Protein AF-A0A6N4T8I8-F1 (afdb_monomer_lite)

pLDDT: mean 73.08, std 16.48, range [43.53, 93.38]

Secondary structure (DSSP, 8-state):
--STTHHHHHHHHHHHTT--------SEEEEE-TTS-EEEEETTT--EEEE-SS-EEES-TTPPPPPTT-EEEEE-TTS-EEEEEEEETTEEEEPPTT----

Structure (mmCIF, N/CA/C/O backbone):
data_AF-A0A6N4T8I8-F1
#
_entry.id   AF-A0A6N4T8I8-F1
#
loop_
_atom_site.group_PDB
_atom_site.id
_atom_site.type_symbol
_atom_site.label_atom_id
_atom_site.label_alt_id
_atom_site.label_comp_id
_atom_site.label_asym_id
_atom_site.label_entity_id
_atom_site.label_seq_id
_atom_site.pdbx_PDB_ins_code
_atom_site.Cartn_x
_atom_site.Cartn_y
_atom_site.Cartn_z
_atom_site.occupancy
_atom_site.B_iso_or_equiv
_atom_site.auth_seq_id
_atom_site.auth_comp_id
_atom_site.auth_asym_id
_atom_site.auth_atom_id
_atom_site.pdbx_PDB_model_num
ATOM 1 N N . MET A 1 1 ? -44.491 -37.557 -17.853 1.00 53.75 1 MET A N 1
ATOM 2 C CA . MET A 1 1 ? -44.382 -36.517 -16.797 1.00 53.75 1 MET A CA 1
ATOM 3 C C . MET A 1 1 ? -43.002 -36.504 -16.103 1.00 53.75 1 MET A C 1
ATOM 5 O O . MET A 1 1 ? -42.937 -36.492 -14.882 1.00 53.75 1 MET A O 1
ATOM 9 N N . LYS A 1 2 ? -41.879 -36.518 -16.843 1.00 51.06 2 LYS A N 1
ATOM 10 C CA . LYS A 1 2 ? -40.513 -36.460 -16.255 1.00 51.06 2 LYS A CA 1
ATOM 11 C C . LYS A 1 2 ? -39.621 -35.356 -16.850 1.00 51.06 2 LYS A C 1
ATOM 13 O O . LYS A 1 2 ? -38.653 -34.960 -16.224 1.00 51.06 2 LYS A O 1
ATOM 18 N N . GLN A 1 3 ? -39.998 -34.813 -18.008 1.00 52.44 3 GLN A N 1
ATOM 19 C CA . GLN A 1 3 ? -39.237 -33.795 -18.745 1.00 52.44 3 GLN A CA 1
ATOM 20 C C . GLN A 1 3 ? -39.483 -32.363 -18.220 1.00 52.44 3 GLN A C 1
ATOM 22 O O . GLN A 1 3 ? -38.614 -31.508 -18.321 1.00 52.44 3 GLN A O 1
ATOM 27 N N . LEU A 1 4 ? -40.636 -32.108 -17.584 1.00 49.28 4 LEU A N 1
ATOM 28 C CA . LEU A 1 4 ? -41.030 -30.759 -17.147 1.00 49.28 4 LEU A CA 1
ATOM 29 C C . LEU A 1 4 ? -40.287 -30.267 -15.887 1.00 49.28 4 LEU A C 1
ATOM 31 O O . LEU A 1 4 ? -40.231 -29.071 -15.645 1.00 49.28 4 LEU A O 1
ATOM 35 N N . ARG A 1 5 ? -39.703 -31.175 -15.088 1.00 52.12 5 ARG A N 1
ATOM 36 C CA . ARG A 1 5 ? -38.994 -30.825 -13.838 1.00 52.12 5 ARG A CA 1
ATOM 37 C C . ARG A 1 5 ? -37.524 -30.455 -14.046 1.00 52.12 5 ARG A C 1
ATOM 39 O O . ARG A 1 5 ? -36.954 -29.761 -13.215 1.00 52.12 5 ARG A O 1
ATOM 46 N N . VAL A 1 6 ? -36.914 -30.903 -15.144 1.00 54.31 6 VAL A N 1
ATOM 47 C CA . VAL A 1 6 ? -35.493 -30.639 -15.432 1.00 54.31 6 VAL A CA 1
ATOM 48 C C . VAL A 1 6 ? -35.298 -29.205 -15.934 1.00 54.31 6 VAL A C 1
ATOM 50 O O . VAL A 1 6 ? -34.309 -28.559 -15.597 1.00 54.31 6 VAL A O 1
ATOM 53 N N . LEU A 1 7 ? -36.286 -28.665 -16.655 1.00 48.66 7 LEU A N 1
ATOM 54 C CA . LEU A 1 7 ? -36.220 -27.315 -17.218 1.00 48.66 7 LEU A CA 1
ATOM 55 C C . LEU A 1 7 ? -36.234 -26.217 -16.136 1.00 48.66 7 LEU A C 1
ATOM 57 O O . LEU A 1 7 ? -35.595 -25.182 -16.295 1.00 48.66 7 LEU A O 1
ATOM 61 N N . SER A 1 8 ? -36.902 -26.464 -15.005 1.00 53.94 8 SER A N 1
ATOM 62 C CA . SER A 1 8 ? -36.980 -25.515 -13.887 1.00 53.94 8 SER A CA 1
ATOM 63 C C . SER A 1 8 ? -35.668 -25.394 -13.108 1.00 53.94 8 SER A C 1
ATOM 65 O O . SER A 1 8 ? -35.366 -24.327 -12.586 1.00 53.94 8 SER A O 1
ATOM 67 N N . ILE A 1 9 ? -34.871 -26.465 -13.044 1.00 55.06 9 ILE A N 1
ATOM 68 C CA . ILE A 1 9 ? -33.596 -26.473 -12.310 1.00 55.06 9 ILE A CA 1
ATOM 69 C C . ILE A 1 9 ? -32.510 -25.744 -13.115 1.00 55.06 9 ILE A C 1
ATOM 71 O O . ILE A 1 9 ? -31.705 -25.017 -12.536 1.00 55.06 9 ILE A O 1
ATOM 75 N N . LEU A 1 10 ? -32.529 -25.847 -14.450 1.00 52.44 10 LEU A N 1
ATOM 76 C CA . LEU A 1 10 ? -31.564 -25.140 -15.302 1.00 52.44 10 LEU A CA 1
ATOM 77 C C . LEU A 1 10 ? -31.724 -23.609 -15.252 1.00 52.44 10 LEU A C 1
ATOM 79 O O . LEU A 1 10 ? -30.727 -22.890 -15.305 1.00 52.44 10 LEU A O 1
ATOM 83 N N . LEU A 1 11 ? -32.955 -23.104 -15.113 1.00 52.84 11 LEU A N 1
ATOM 84 C CA . LEU A 1 11 ? -33.223 -21.659 -15.091 1.00 52.84 11 LEU A CA 1
ATOM 85 C C . LEU A 1 11 ? -32.713 -20.972 -13.807 1.00 52.84 11 LEU A C 1
ATOM 87 O O . LEU A 1 11 ? -32.359 -19.793 -13.829 1.00 52.84 11 LEU A O 1
ATOM 91 N N . VAL A 1 12 ? -32.652 -21.707 -12.691 1.00 54.00 12 VAL A N 1
ATOM 92 C CA . VAL A 1 12 ? -32.174 -21.186 -11.398 1.00 54.00 12 VAL A CA 1
ATOM 93 C C . VAL A 1 12 ? -30.645 -21.094 -11.369 1.00 54.00 12 VAL A C 1
ATOM 95 O O . VAL A 1 12 ? -30.100 -20.126 -10.845 1.00 54.00 12 VAL A O 1
ATOM 98 N N . ILE A 1 13 ? -29.944 -22.041 -12.000 1.00 54.72 13 ILE A N 1
ATOM 99 C CA . ILE A 1 13 ? -28.472 -22.055 -12.034 1.00 54.72 13 ILE A CA 1
ATOM 100 C C . ILE A 1 13 ? -27.929 -20.893 -12.888 1.00 54.72 13 ILE A C 1
ATOM 102 O O . ILE A 1 13 ? -26.936 -20.273 -12.516 1.00 54.72 13 ILE A O 1
ATOM 106 N N . PHE A 1 14 ? -28.620 -20.516 -13.971 1.00 51.81 14 PHE A N 1
ATOM 107 C CA . PHE A 1 14 ? -28.214 -19.377 -14.808 1.00 51.81 14 PHE A CA 1
ATOM 108 C C . PHE A 1 14 ? -28.404 -18.001 -14.150 1.00 51.81 14 PHE A C 1
ATOM 110 O O . PHE A 1 14 ? -27.749 -17.046 -14.559 1.00 51.81 14 PHE A O 1
ATOM 117 N N . ASN A 1 15 ? -29.250 -17.880 -13.121 1.00 50.50 15 ASN A N 1
ATOM 118 C CA . ASN A 1 15 ? -29.426 -16.614 -12.397 1.00 50.50 15 ASN A CA 1
ATOM 119 C C . ASN A 1 15 ? -28.380 -16.403 -11.291 1.00 50.50 15 ASN A C 1
ATOM 121 O O . ASN A 1 15 ? -28.080 -15.262 -10.949 1.00 50.50 15 ASN A O 1
ATOM 125 N N . LEU A 1 16 ? -27.779 -17.474 -10.761 1.00 51.34 16 LEU A N 1
ATOM 126 C CA . LEU A 1 16 ? -26.731 -17.372 -9.735 1.00 51.34 16 LEU A CA 1
ATOM 127 C C . LEU A 1 16 ? -25.348 -17.038 -10.315 1.00 51.34 16 LEU A C 1
ATOM 129 O O . LEU A 1 16 ? -24.505 -16.509 -9.599 1.00 51.34 16 LEU A O 1
ATOM 133 N N . ALA A 1 17 ? -25.124 -17.272 -11.612 1.00 47.31 17 ALA A N 1
ATOM 134 C CA . ALA A 1 17 ? -23.857 -16.962 -12.283 1.00 47.31 17 ALA A CA 1
ATOM 135 C C . ALA A 1 17 ? -23.707 -15.484 -12.706 1.00 47.31 17 ALA A C 1
ATOM 137 O O . ALA A 1 17 ? -22.672 -15.100 -13.241 1.00 47.31 17 ALA A O 1
ATOM 138 N N . ALA A 1 18 ? -24.725 -14.643 -12.481 1.00 47.28 18 ALA A N 1
ATOM 139 C CA . ALA A 1 18 ? -24.717 -13.231 -12.877 1.00 47.28 18 ALA A CA 1
ATOM 140 C C . ALA A 1 18 ? -24.414 -12.255 -11.724 1.00 47.28 18 ALA A C 1
ATOM 142 O O . ALA A 1 18 ? -24.474 -11.039 -11.921 1.00 47.28 18 ALA A O 1
ATOM 143 N N . CYS A 1 19 ? -24.077 -12.761 -10.533 1.00 46.38 19 CYS A N 1
ATOM 144 C CA . CYS A 1 19 ? -23.694 -11.941 -9.383 1.00 46.38 19 CYS A CA 1
ATOM 145 C C . CYS A 1 19 ? -22.171 -11.864 -9.203 1.00 46.38 19 CYS A C 1
ATOM 147 O O . CYS A 1 19 ? -21.674 -11.851 -8.088 1.00 46.38 19 CYS A O 1
ATOM 149 N N . ASP A 1 20 ? -21.436 -11.798 -10.308 1.00 45.50 20 ASP A N 1
ATOM 150 C CA . ASP A 1 20 ? -20.065 -11.295 -10.311 1.00 45.50 20 ASP A CA 1
ATOM 151 C C . ASP A 1 20 ? -19.998 -10.210 -11.387 1.00 45.50 20 ASP A C 1
ATOM 153 O O . ASP A 1 20 ? -19.335 -10.309 -12.421 1.00 45.50 20 ASP A O 1
ATOM 157 N N . ARG A 1 21 ? -20.846 -9.185 -11.210 1.00 46.22 21 ARG A N 1
ATOM 158 C CA . ARG A 1 21 ? -20.763 -7.960 -12.002 1.00 46.22 21 ARG A CA 1
ATOM 159 C C . ARG A 1 21 ? -19.472 -7.258 -11.610 1.00 46.22 21 ARG A C 1
ATOM 161 O O . ARG A 1 21 ? -19.461 -6.423 -10.717 1.00 46.22 21 ARG A O 1
ATOM 168 N N . GLY A 1 22 ? -18.422 -7.680 -12.306 1.00 43.53 22 GLY A N 1
ATOM 169 C CA . GLY A 1 22 ? -17.415 -6.865 -12.954 1.00 43.53 22 GLY A CA 1
ATOM 170 C C . GLY A 1 22 ? -17.023 -5.611 -12.205 1.00 43.53 22 GLY A C 1
ATOM 171 O O . GLY A 1 22 ? -17.802 -4.668 -12.150 1.00 43.53 22 GLY A O 1
ATOM 172 N N . TRP A 1 23 ? -15.767 -5.598 -11.758 1.00 47.03 23 TRP A N 1
ATOM 173 C CA . TRP A 1 23 ? -14.938 -4.400 -11.689 1.00 47.03 23 TRP A CA 1
ATOM 174 C C . TRP A 1 23 ? -15.739 -3.163 -11.286 1.00 47.03 23 TRP A C 1
ATOM 176 O O . TRP A 1 23 ? -16.072 -2.313 -12.118 1.00 47.03 23 TRP A O 1
ATOM 186 N N . SER A 1 24 ? -16.064 -3.039 -10.001 1.00 47.16 24 SER A N 1
ATOM 187 C CA . SER A 1 24 ? -16.488 -1.737 -9.520 1.00 47.16 24 SER A CA 1
ATOM 188 C C . SER A 1 24 ? -15.293 -0.816 -9.744 1.00 47.16 24 SER A C 1
ATOM 190 O O . SER A 1 24 ? -14.275 -0.961 -9.073 1.00 47.16 24 SER A O 1
ATOM 192 N N . GLY A 1 25 ? -15.370 0.104 -10.706 1.00 51.88 25 GLY A N 1
ATOM 193 C CA . GLY A 1 25 ? -14.390 1.176 -10.918 1.00 51.88 25 GLY A CA 1
ATOM 194 C C . GLY A 1 25 ? -14.331 2.158 -9.742 1.00 51.88 25 GLY A C 1
ATOM 195 O O . GLY A 1 25 ? -14.139 3.356 -9.932 1.00 51.88 25 GLY A O 1
ATOM 196 N N . GLN A 1 26 ? -14.564 1.674 -8.525 1.00 58.53 26 GLN A N 1
ATOM 197 C CA . GLN A 1 26 ? -14.404 2.412 -7.301 1.00 58.53 26 GLN A CA 1
ATOM 198 C C . GLN A 1 26 ? -12.913 2.539 -7.059 1.00 58.53 26 GLN A C 1
ATOM 200 O O . GLN A 1 26 ? -12.251 1.634 -6.571 1.00 58.53 26 GLN A O 1
ATOM 205 N N . ARG A 1 27 ? -12.406 3.717 -7.421 1.00 78.88 27 ARG A N 1
ATOM 206 C CA . ARG A 1 27 ? -11.059 4.173 -7.090 1.00 78.88 27 ARG A CA 1
ATOM 207 C C . ARG A 1 27 ? -10.745 4.023 -5.600 1.00 78.88 27 ARG A C 1
ATOM 209 O O . ARG A 1 27 ? -9.581 3.940 -5.250 1.00 78.88 27 ARG A O 1
ATOM 216 N N . TYR A 1 28 ? -11.755 4.015 -4.733 1.00 84.44 28 TYR A N 1
ATOM 217 C CA . TYR A 1 28 ? -11.585 3.901 -3.293 1.00 84.44 28 TYR A CA 1
ATOM 218 C C . TYR A 1 28 ? -12.322 2.684 -2.745 1.00 84.44 28 TYR A C 1
ATOM 220 O O . TYR A 1 28 ? -13.523 2.551 -2.963 1.00 84.44 28 TYR A O 1
ATOM 228 N N . GLU A 1 29 ? -11.619 1.863 -1.973 1.00 88.50 29 GLU A N 1
ATOM 229 C CA . GLU A 1 29 ? -12.167 0.723 -1.237 1.00 88.50 29 GLU A CA 1
ATOM 230 C C . GLU A 1 29 ? -12.063 0.973 0.272 1.00 88.50 29 GLU A C 1
ATOM 232 O O . GLU A 1 29 ? -11.057 1.509 0.739 1.00 88.50 29 GLU A O 1
ATOM 237 N N . LEU A 1 30 ? -13.094 0.604 1.040 1.0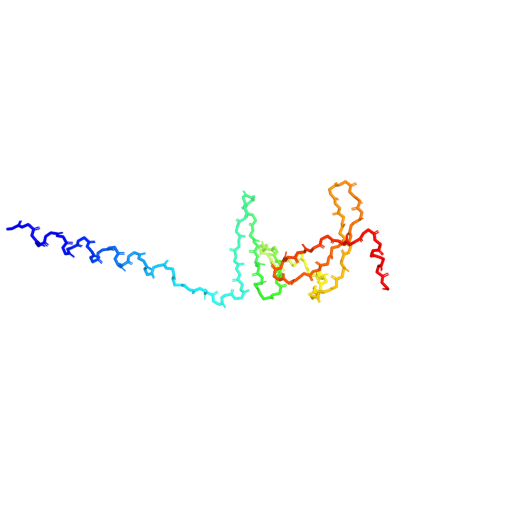0 90.69 30 LEU A N 1
ATOM 238 C CA . LEU A 1 30 ? -13.072 0.649 2.504 1.00 90.69 30 LEU A CA 1
ATOM 239 C C . LEU A 1 30 ? -12.891 -0.759 3.072 1.00 90.69 30 LEU A C 1
ATOM 241 O O . LEU A 1 30 ? -13.683 -1.650 2.781 1.00 90.69 30 LEU A O 1
ATOM 245 N N . VAL A 1 31 ? -11.892 -0.933 3.934 1.00 90.56 31 VAL A N 1
ATOM 246 C CA . VAL A 1 31 ? -11.555 -2.214 4.563 1.00 90.56 31 VAL A CA 1
ATOM 247 C C . VAL A 1 31 ? -11.602 -2.060 6.079 1.00 90.56 31 VAL A C 1
ATOM 249 O O . VAL A 1 31 ? -10.937 -1.188 6.637 1.00 90.56 31 VAL A O 1
ATOM 252 N N . ALA A 1 32 ? -12.376 -2.912 6.751 1.00 92.50 32 ALA A N 1
ATOM 253 C CA . ALA A 1 32 ? -12.392 -3.007 8.208 1.00 92.50 32 ALA A CA 1
ATOM 254 C C . ALA A 1 32 ? -11.442 -4.120 8.669 1.00 92.50 32 ALA A C 1
ATOM 256 O O . ALA A 1 32 ? -11.542 -5.258 8.211 1.00 92.50 32 ALA A O 1
ATOM 257 N N . ALA A 1 33 ? -10.519 -3.795 9.569 1.00 87.62 33 ALA A N 1
ATOM 258 C CA . ALA A 1 33 ? -9.604 -4.758 10.165 1.00 87.62 33 ALA A CA 1
ATOM 259 C C . ALA A 1 33 ? -10.222 -5.440 11.394 1.00 87.62 33 ALA A C 1
ATOM 261 O O . ALA A 1 33 ? -11.192 -4.967 11.988 1.00 87.62 33 ALA A O 1
ATOM 262 N N . SER A 1 34 ? -9.621 -6.556 11.811 1.00 89.38 34 SER A N 1
ATOM 263 C CA . SER A 1 34 ? -10.060 -7.338 12.976 1.00 89.38 34 SER A CA 1
ATOM 264 C C . SER A 1 34 ? -9.966 -6.582 14.305 1.00 89.38 34 SER A C 1
ATOM 266 O O . SER A 1 34 ? -10.586 -6.991 15.281 1.00 89.38 34 SER A O 1
ATOM 268 N N . ASP A 1 35 ? -9.192 -5.498 14.358 1.00 87.88 35 ASP A N 1
ATOM 269 C CA . ASP A 1 35 ? -9.070 -4.611 15.518 1.00 87.88 35 ASP A CA 1
ATOM 270 C C . ASP A 1 35 ? -10.105 -3.467 15.518 1.00 87.88 35 ASP A C 1
ATOM 272 O O . ASP A 1 35 ? -10.043 -2.576 16.364 1.00 87.88 35 ASP A O 1
ATOM 276 N N . GLY A 1 36 ? -11.057 -3.484 14.577 1.00 89.19 36 GLY A N 1
ATOM 277 C CA . GLY A 1 36 ? -12.127 -2.493 14.456 1.00 89.19 36 GLY A CA 1
ATOM 278 C C . GLY A 1 36 ? -11.722 -1.208 13.733 1.00 89.19 36 GLY A C 1
ATOM 279 O O . GLY A 1 36 ? -12.554 -0.314 13.575 1.00 89.19 36 GLY A O 1
ATOM 280 N N . LYS A 1 37 ? -10.472 -1.094 13.270 1.00 89.81 37 LYS A N 1
ATOM 281 C CA . LYS A 1 37 ? -10.030 0.049 12.467 1.00 89.81 37 LYS A CA 1
ATOM 282 C C . LYS A 1 37 ? -10.572 -0.035 11.049 1.00 89.81 37 LYS A C 1
ATOM 284 O O . LYS A 1 37 ? -10.728 -1.117 10.489 1.00 89.81 37 LYS A O 1
ATOM 289 N N . VAL A 1 38 ? -10.805 1.130 10.452 1.00 93.38 38 VAL A N 1
ATOM 290 C CA . VAL A 1 38 ? -11.273 1.252 9.071 1.00 93.38 38 VAL A CA 1
ATOM 291 C C . VAL A 1 38 ? -10.209 1.950 8.241 1.00 93.38 38 VAL A C 1
ATOM 293 O O . VAL A 1 38 ? -9.653 2.970 8.647 1.00 93.38 38 VAL A O 1
ATOM 296 N N . TYR A 1 39 ? -9.940 1.408 7.062 1.00 91.81 39 TYR A N 1
ATOM 297 C CA . TYR A 1 39 ? -8.958 1.920 6.119 1.00 91.81 39 TYR A CA 1
ATOM 298 C C . TYR A 1 39 ? -9.625 2.226 4.786 1.00 91.81 39 TYR A C 1
ATOM 300 O O . TYR A 1 39 ? -10.515 1.497 4.363 1.00 91.81 39 TYR A O 1
ATOM 308 N N . ARG A 1 40 ? -9.177 3.284 4.112 1.00 90.88 40 ARG A N 1
ATOM 309 C CA . ARG A 1 40 ? -9.525 3.589 2.724 1.00 90.88 40 ARG A CA 1
ATOM 310 C C . ARG A 1 40 ? -8.312 3.364 1.834 1.00 90.88 40 ARG A C 1
ATOM 312 O O . ARG A 1 40 ? -7.280 3.991 2.060 1.00 90.88 40 ARG A O 1
ATOM 319 N N . ILE A 1 41 ? -8.457 2.547 0.805 1.00 88.25 41 ILE A N 1
ATOM 320 C CA . ILE A 1 41 ? -7.409 2.220 -0.162 1.00 88.25 41 ILE A CA 1
ATOM 321 C C . ILE A 1 41 ? -7.759 2.892 -1.490 1.00 88.25 41 ILE A C 1
ATOM 323 O O . ILE A 1 41 ? -8.848 2.672 -2.008 1.00 88.25 41 ILE A O 1
ATOM 327 N N . ASP A 1 42 ? -6.868 3.728 -2.028 1.00 84.38 42 ASP A N 1
ATOM 328 C CA . ASP A 1 42 ? -6.949 4.211 -3.411 1.00 84.38 42 ASP A CA 1
ATOM 329 C C . ASP A 1 42 ? -6.377 3.125 -4.334 1.00 84.38 42 ASP A C 1
ATOM 331 O O . ASP A 1 42 ? -5.181 2.847 -4.298 1.00 84.38 42 ASP A O 1
ATOM 335 N N . SER A 1 43 ? -7.214 2.485 -5.146 1.00 74.94 43 SER A N 1
ATOM 336 C CA . SER A 1 43 ? -6.818 1.391 -6.036 1.00 74.94 43 SER A CA 1
ATOM 337 C C . SER A 1 43 ? -5.953 1.853 -7.214 1.00 74.94 43 SER A C 1
ATOM 339 O O . SER A 1 43 ? -5.321 1.026 -7.867 1.00 74.94 43 SER A O 1
ATOM 341 N N . GLN A 1 44 ? -5.933 3.157 -7.518 1.00 75.12 44 GLN A N 1
ATOM 342 C CA . GLN A 1 44 ? -5.125 3.730 -8.593 1.00 75.12 44 GLN A CA 1
ATOM 343 C C . GLN A 1 44 ? -3.697 4.018 -8.123 1.00 75.12 44 GLN A C 1
ATOM 345 O O . GLN A 1 44 ? -2.748 3.737 -8.851 1.00 75.12 44 GLN A O 1
ATOM 350 N N . SER A 1 45 ? -3.539 4.597 -6.930 1.00 73.81 45 SER A N 1
ATOM 351 C CA . SER A 1 45 ? -2.224 4.969 -6.388 1.00 73.81 45 SER A CA 1
ATOM 352 C C . SER A 1 45 ? -1.672 3.984 -5.355 1.00 73.81 45 SER A C 1
ATOM 354 O O . SER A 1 45 ? -0.508 4.085 -4.980 1.00 73.81 45 SER A O 1
ATOM 356 N N . GLY A 1 46 ? -2.493 3.061 -4.854 1.00 75.88 46 GLY A N 1
ATOM 357 C CA . GLY A 1 46 ? -2.161 2.212 -3.709 1.00 75.88 46 GLY A CA 1
ATOM 358 C C . GLY A 1 46 ? -2.127 2.971 -2.378 1.00 75.88 46 GLY A C 1
ATOM 359 O O . GLY A 1 46 ? -1.654 2.434 -1.377 1.00 75.88 46 GLY A O 1
ATOM 360 N N . THR A 1 47 ? -2.587 4.227 -2.332 1.00 83.94 47 THR A N 1
ATOM 361 C CA . THR A 1 47 ? -2.529 5.041 -1.111 1.00 83.94 47 THR A CA 1
ATOM 362 C C . THR A 1 47 ? -3.541 4.537 -0.084 1.00 83.94 47 THR A C 1
ATOM 36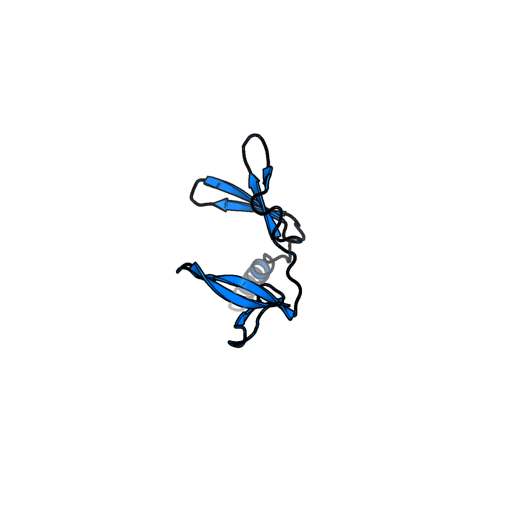4 O O . THR A 1 47 ? -4.739 4.477 -0.348 1.00 83.94 47 THR A O 1
ATOM 367 N N . VAL A 1 48 ? -3.075 4.232 1.120 1.00 87.31 48 VAL A N 1
ATOM 368 C CA . VAL A 1 48 ? -3.867 3.761 2.251 1.00 87.31 48 VAL A CA 1
ATOM 369 C C . VAL A 1 48 ? -4.036 4.897 3.248 1.00 87.31 48 VAL A C 1
ATOM 371 O O . VAL A 1 48 ? -3.070 5.505 3.705 1.00 87.31 48 VAL A O 1
ATOM 374 N N . HIS A 1 49 ? -5.280 5.158 3.624 1.00 90.81 49 HIS A N 1
ATOM 375 C CA . HIS A 1 49 ? -5.631 6.089 4.683 1.00 90.81 49 HIS A CA 1
ATOM 376 C C . HIS A 1 49 ? -6.280 5.328 5.832 1.00 90.81 49 HIS A C 1
ATOM 378 O O . HIS A 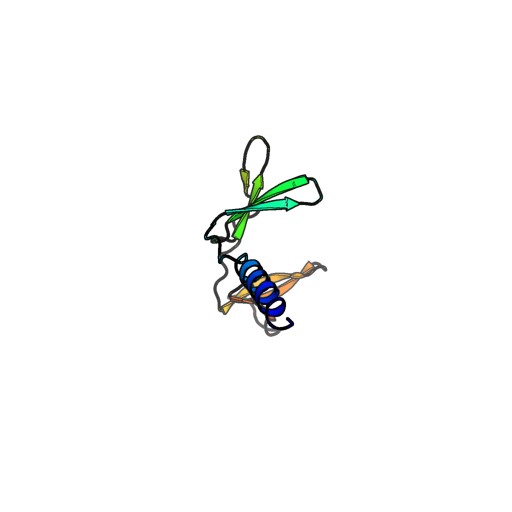1 49 ? -7.167 4.513 5.604 1.00 90.81 49 HIS A O 1
ATOM 384 N N . TYR A 1 50 ? -5.893 5.626 7.064 1.00 92.44 50 TYR A N 1
ATOM 385 C CA . TYR A 1 50 ? -6.640 5.244 8.253 1.00 92.44 50 TYR A CA 1
ATOM 386 C C . TYR A 1 50 ? -7.785 6.235 8.480 1.00 92.44 50 TYR A C 1
ATOM 388 O O . TYR A 1 50 ? -7.570 7.448 8.504 1.00 92.44 50 TYR A O 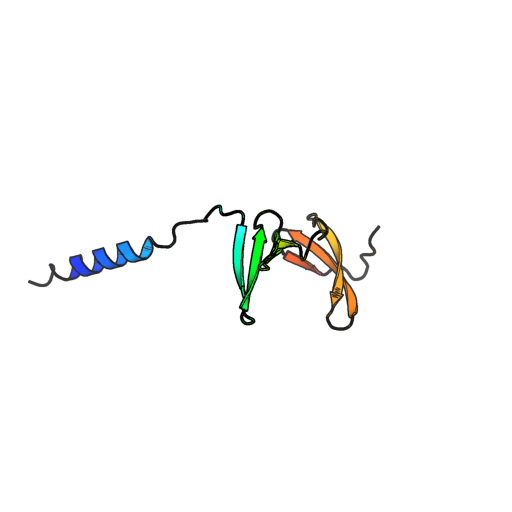1
ATOM 396 N N . VAL A 1 51 ? -9.003 5.725 8.631 1.00 92.06 51 VAL A N 1
ATOM 397 C CA . VAL A 1 51 ? -10.201 6.524 8.888 1.00 92.06 51 VAL A CA 1
ATOM 398 C C . VAL A 1 51 ? -10.394 6.648 10.396 1.00 92.06 51 VAL A C 1
ATOM 400 O O . VAL A 1 51 ? -10.602 5.654 11.089 1.00 92.06 51 VAL A O 1
ATOM 403 N N . THR A 1 52 ? -10.346 7.876 10.905 1.00 90.50 52 THR A N 1
ATOM 404 C CA . THR A 1 52 ? -10.733 8.208 12.280 1.00 90.50 52 THR A CA 1
ATOM 405 C C . THR A 1 52 ? -12.073 8.940 12.288 1.00 90.50 52 THR A C 1
ATOM 407 O O . THR A 1 52 ? -12.595 9.315 11.238 1.00 90.50 52 THR A O 1
ATOM 410 N N . ALA A 1 53 ? -12.630 9.180 13.477 1.00 87.75 53 ALA A N 1
ATOM 411 C CA . ALA A 1 53 ? -13.854 9.969 13.627 1.00 87.75 53 ALA A CA 1
ATOM 412 C C . ALA A 1 53 ? -13.705 11.424 13.135 1.00 87.75 53 ALA A C 1
ATOM 414 O O . ALA A 1 53 ? -14.692 12.065 12.791 1.00 87.75 53 ALA A O 1
ATOM 415 N N . GLU A 1 54 ? -12.477 11.942 13.103 1.00 89.38 54 GLU A N 1
ATOM 416 C CA . GLU A 1 54 ? -12.192 13.350 12.821 1.00 89.38 54 GLU A CA 1
ATOM 417 C C . GLU A 1 54 ? -11.632 13.564 11.411 1.00 89.38 54 GLU A C 1
ATOM 419 O O . GLU A 1 54 ? -11.830 14.629 10.826 1.00 89.38 54 GLU A O 1
ATOM 424 N N . LYS A 1 55 ? -10.893 12.585 10.863 1.00 87.44 55 LYS A N 1
ATOM 425 C CA . LYS A 1 55 ? -10.180 12.734 9.587 1.00 87.44 55 LYS A CA 1
ATOM 426 C C . LYS A 1 55 ? -9.754 11.406 8.959 1.00 87.44 55 LYS A C 1
ATOM 42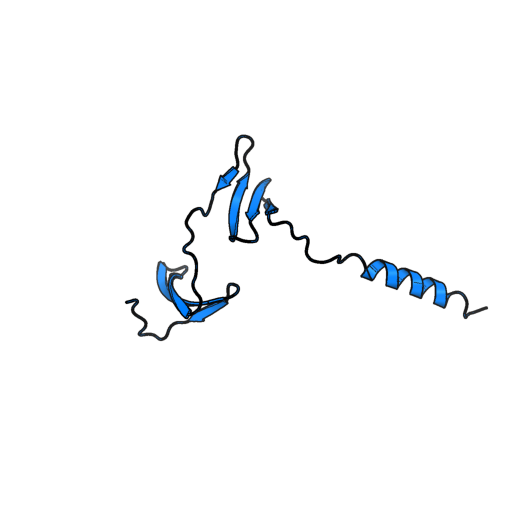8 O O . LYS A 1 55 ? -9.741 10.357 9.593 1.00 87.44 55 LYS A O 1
ATOM 433 N N . MET A 1 56 ? -9.306 11.487 7.706 1.00 88.06 56 MET A N 1
ATOM 434 C CA . MET A 1 56 ? -8.537 10.431 7.047 1.00 88.06 56 MET A CA 1
ATOM 435 C C . MET A 1 56 ? -7.041 10.737 7.168 1.00 88.06 56 MET A C 1
ATOM 437 O O . MET A 1 56 ? -6.567 11.734 6.630 1.00 88.06 56 MET A O 1
ATOM 441 N N . GLN A 1 57 ? -6.303 9.892 7.884 1.00 88.12 57 GLN A N 1
ATOM 442 C CA . GLN A 1 57 ? -4.853 9.990 8.033 1.00 88.12 57 GLN A CA 1
ATOM 443 C C . GLN A 1 57 ? -4.173 9.104 6.991 1.00 88.12 57 GLN A C 1
ATOM 445 O O . GLN A 1 57 ? -4.307 7.884 7.049 1.00 88.12 57 GLN A O 1
ATOM 450 N N . ALA A 1 58 ? -3.432 9.692 6.054 1.00 84.25 58 ALA A N 1
ATOM 451 C CA . ALA A 1 58 ? -2.615 8.915 5.131 1.00 84.25 58 ALA A CA 1
ATOM 452 C C . ALA A 1 58 ? -1.540 8.129 5.898 1.00 84.25 58 ALA A C 1
ATOM 454 O O . ALA A 1 58 ? -0.881 8.662 6.793 1.00 84.25 58 ALA A O 1
ATOM 455 N N . LEU A 1 59 ? -1.398 6.847 5.571 1.00 83.19 59 LEU A N 1
ATOM 456 C CA . LEU A 1 59 ? -0.431 5.944 6.200 1.00 83.19 59 LEU A CA 1
ATOM 457 C C . LEU A 1 59 ? 0.806 5.719 5.339 1.00 83.19 59 LEU A C 1
ATOM 459 O O . LEU A 1 59 ? 1.838 5.296 5.848 1.00 83.19 59 LEU A O 1
ATOM 463 N N . ASN A 1 60 ? 0.688 5.965 4.037 1.00 76.75 60 ASN A N 1
ATOM 464 C CA . ASN A 1 60 ? 1.732 5.701 3.059 1.00 76.75 60 ASN A CA 1
ATOM 465 C C . ASN A 1 60 ? 1.915 6.865 2.072 1.00 76.75 60 ASN A C 1
ATOM 467 O O . ASN A 1 60 ? 2.319 6.644 0.928 1.00 76.75 60 ASN A O 1
ATOM 471 N N . ASP A 1 61 ? 1.634 8.096 2.517 1.00 52.56 61 ASP A N 1
ATOM 472 C CA . ASP A 1 61 ? 2.035 9.297 1.783 1.00 52.56 61 ASP A CA 1
ATOM 473 C C . ASP A 1 61 ? 3.559 9.263 1.609 1.00 52.56 61 ASP A C 1
ATOM 475 O O . ASP A 1 61 ? 4.314 9.416 2.568 1.00 52.56 61 ASP A O 1
ATOM 479 N N . GLY A 1 62 ? 4.002 8.999 0.377 1.00 58.75 62 GLY A N 1
ATOM 480 C CA . GLY A 1 62 ? 5.418 8.938 0.021 1.00 58.75 62 GLY A CA 1
ATOM 481 C C . GLY A 1 62 ? 5.985 7.548 -0.266 1.00 58.75 62 GLY A C 1
ATOM 482 O O . GLY A 1 62 ? 7.204 7.395 -0.204 1.00 58.75 62 GLY A O 1
ATOM 483 N N . LEU A 1 63 ? 5.174 6.536 -0.611 1.00 61.16 63 LEU A N 1
ATOM 484 C CA . LEU A 1 63 ? 5.767 5.362 -1.260 1.00 61.16 63 LEU A CA 1
ATOM 485 C C . LEU A 1 63 ? 6.447 5.797 -2.566 1.00 61.16 63 LEU A C 1
ATOM 487 O O . LEU A 1 63 ? 5.839 6.537 -3.346 1.00 61.16 63 LEU A O 1
ATOM 491 N N . PRO A 1 64 ? 7.694 5.363 -2.812 1.00 62.28 64 PRO A N 1
ATOM 492 C CA . PRO A 1 64 ? 8.350 5.642 -4.074 1.00 62.28 64 PRO A CA 1
ATOM 493 C C . PRO A 1 64 ? 7.495 5.058 -5.197 1.00 62.28 64 PRO A C 1
ATOM 495 O O . PRO A 1 64 ? 7.082 3.897 -5.140 1.00 62.28 64 PRO A O 1
ATOM 498 N N . THR A 1 65 ? 7.221 5.866 -6.218 1.00 72.94 65 THR A N 1
ATOM 499 C CA . THR A 1 65 ? 6.680 5.351 -7.474 1.00 72.94 65 THR A CA 1
ATOM 500 C C . THR A 1 65 ? 7.650 4.297 -7.989 1.00 72.94 65 THR A C 1
ATOM 502 O O . THR A 1 65 ? 8.810 4.603 -8.257 1.00 72.94 65 THR A O 1
ATOM 505 N N . LEU A 1 66 ? 7.188 3.051 -8.086 1.00 80.50 66 LEU A N 1
ATOM 506 C CA . LEU A 1 66 ? 8.015 1.959 -8.579 1.00 80.50 66 LEU A CA 1
ATOM 507 C C . LEU A 1 66 ? 7.978 1.943 -10.110 1.00 80.50 66 LEU A C 1
ATOM 509 O O . LEU A 1 66 ? 6.916 1.817 -10.724 1.00 80.50 66 LEU A O 1
ATOM 513 N N . HIS A 1 67 ? 9.146 2.035 -10.725 1.00 80.38 67 HIS A N 1
ATOM 514 C CA . HIS A 1 67 ? 9.357 1.972 -12.159 1.00 80.38 67 HIS A CA 1
ATOM 515 C C . HIS A 1 67 ? 9.783 0.558 -12.559 1.00 80.38 67 HIS A C 1
ATOM 517 O O . HIS A 1 67 ? 10.664 -0.056 -11.955 1.00 80.38 67 HIS A O 1
ATOM 523 N N . VAL A 1 68 ? 9.127 0.012 -13.584 1.00 87.00 68 VAL A N 1
ATOM 524 C CA . VAL A 1 68 ? 9.449 -1.324 -14.097 1.00 87.00 68 VAL A CA 1
ATOM 525 C C . VAL A 1 68 ? 10.890 -1.340 -14.600 1.00 87.00 68 VAL A C 1
ATOM 527 O O . VAL A 1 68 ? 11.287 -0.498 -15.401 1.00 87.00 68 VAL A O 1
ATOM 530 N N . GLY A 1 69 ? 11.662 -2.324 -14.147 1.00 85.44 69 GLY A N 1
ATOM 531 C CA . GLY A 1 69 ? 13.070 -2.487 -14.490 1.00 85.44 69 GLY A CA 1
ATOM 532 C C . GLY A 1 69 ? 14.050 -1.861 -13.498 1.00 85.44 69 GLY A C 1
ATOM 533 O O . GLY A 1 69 ? 15.234 -2.193 -13.566 1.00 85.44 69 GLY A O 1
ATOM 534 N N . GLU A 1 70 ? 13.583 -1.024 -12.568 1.00 85.94 70 GLU A N 1
ATOM 535 C CA . GLU A 1 70 ? 14.424 -0.435 -11.525 1.00 85.94 70 GLU A CA 1
ATOM 536 C C . GLU A 1 70 ? 14.592 -1.357 -10.317 1.00 85.94 70 GLU A C 1
ATOM 538 O O . GLU A 1 70 ? 13.735 -2.194 -10.022 1.00 85.94 70 GLU A O 1
ATOM 543 N N . TYR A 1 71 ? 1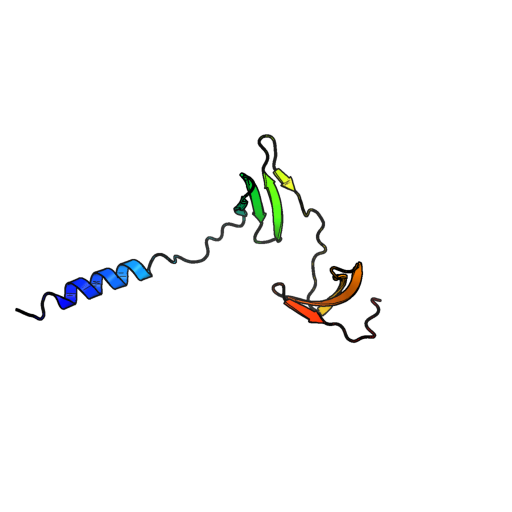5.715 -1.184 -9.619 1.00 88.00 71 TYR A N 1
ATOM 544 C CA . TYR A 1 71 ? 16.059 -1.920 -8.409 1.00 88.00 71 TYR A CA 1
ATOM 545 C C . TYR A 1 71 ? 15.771 -1.084 -7.168 1.00 88.00 71 TYR A C 1
ATOM 547 O O . TYR A 1 71 ? 16.224 0.053 -7.059 1.00 88.00 71 TYR A O 1
ATOM 555 N N . TYR A 1 72 ? 15.096 -1.692 -6.198 1.00 84.75 72 TYR A N 1
ATOM 556 C CA . TYR A 1 72 ? 14.752 -1.076 -4.924 1.00 84.75 72 TYR A CA 1
ATOM 557 C C . TYR A 1 72 ? 15.397 -1.847 -3.783 1.00 84.75 72 TYR A C 1
ATOM 559 O O . TYR A 1 72 ? 15.367 -3.080 -3.754 1.00 84.75 72 TYR A O 1
ATOM 567 N N . GLN A 1 73 ? 15.988 -1.113 -2.844 1.00 86.81 73 GLN A N 1
ATOM 568 C CA . GLN A 1 73 ? 16.528 -1.681 -1.617 1.00 86.81 73 GLN A CA 1
ATOM 569 C C . GLN A 1 73 ? 15.380 -1.985 -0.656 1.00 86.81 73 GLN A C 1
ATOM 571 O O . GLN A 1 73 ? 14.585 -1.110 -0.321 1.00 86.81 73 GLN A O 1
ATOM 576 N N . MET A 1 74 ? 15.304 -3.227 -0.200 1.00 81.75 74 MET A N 1
ATOM 577 C CA . MET A 1 74 ? 14.318 -3.696 0.763 1.00 81.75 74 MET A CA 1
ATOM 578 C C . MET A 1 74 ? 15.037 -4.416 1.899 1.00 81.75 74 MET A C 1
ATOM 580 O O . MET A 1 74 ? 15.955 -5.201 1.658 1.00 81.75 74 MET A O 1
ATOM 584 N N . ALA A 1 75 ? 14.633 -4.146 3.136 1.00 81.19 75 ALA A N 1
ATOM 585 C CA . ALA A 1 75 ? 15.111 -4.890 4.294 1.00 81.19 75 ALA A CA 1
ATOM 586 C C . ALA A 1 75 ? 14.344 -6.215 4.413 1.00 81.19 75 ALA A C 1
ATOM 588 O O . ALA A 1 75 ? 13.124 -6.243 4.239 1.00 81.19 75 ALA A O 1
ATOM 589 N N . ASP A 1 76 ? 15.047 -7.309 4.698 1.00 78.25 76 ASP A N 1
ATOM 590 C CA . ASP A 1 76 ? 14.404 -8.549 5.125 1.00 78.25 76 ASP A CA 1
ATOM 591 C C . ASP A 1 76 ? 14.043 -8.525 6.619 1.00 78.25 76 ASP A C 1
ATOM 593 O O . ASP A 1 76 ? 14.304 -7.550 7.326 1.00 78.25 76 ASP A O 1
ATOM 597 N N . ALA A 1 77 ? 13.396 -9.595 7.091 1.00 75.88 77 ALA A N 1
ATOM 598 C CA . ALA A 1 77 ? 12.944 -9.717 8.478 1.00 75.88 77 ALA A CA 1
ATOM 599 C C . ALA A 1 77 ? 14.094 -9.652 9.502 1.00 75.88 77 ALA A C 1
ATOM 601 O O . ALA A 1 77 ? 13.862 -9.280 10.649 1.00 75.88 77 ALA A O 1
ATOM 602 N N . ASP A 1 78 ? 15.317 -9.965 9.071 1.00 80.75 78 ASP A N 1
ATOM 603 C CA . ASP A 1 78 ? 16.531 -9.933 9.886 1.00 80.75 78 ASP A CA 1
ATOM 604 C C . ASP A 1 78 ? 17.272 -8.583 9.767 1.00 80.75 78 ASP A C 1
ATOM 606 O O . ASP A 1 78 ? 18.338 -8.398 10.353 1.00 80.75 78 ASP A O 1
ATOM 610 N N . GLY A 1 79 ? 16.724 -7.625 9.008 1.00 78.50 79 GLY A N 1
ATOM 611 C CA . GLY A 1 79 ? 17.300 -6.298 8.789 1.00 78.50 79 GLY A CA 1
ATOM 612 C C . GLY A 1 79 ? 18.371 -6.237 7.696 1.00 78.50 79 GLY A C 1
ATOM 613 O O . GLY A 1 79 ? 18.964 -5.177 7.482 1.00 78.50 79 GLY A O 1
ATOM 614 N N . ASN A 1 80 ? 18.620 -7.327 6.965 1.00 80.88 80 ASN A N 1
ATOM 615 C CA . ASN A 1 80 ? 19.574 -7.315 5.860 1.00 80.88 80 ASN A CA 1
ATOM 616 C C . ASN A 1 80 ? 18.960 -6.638 4.636 1.00 80.88 80 ASN A C 1
ATOM 618 O O . ASN A 1 80 ? 17.827 -6.913 4.244 1.00 80.88 80 ASN A O 1
ATOM 622 N N . SER A 1 81 ? 19.741 -5.784 3.981 1.00 81.25 81 SER A N 1
ATOM 623 C CA . SER A 1 81 ? 19.315 -5.123 2.750 1.00 81.25 81 SER A CA 1
ATOM 624 C C . SER A 1 81 ? 19.486 -6.030 1.535 1.00 81.25 81 SER A C 1
ATOM 626 O O . SER A 1 81 ? 20.570 -6.557 1.287 1.00 81.25 81 SER A O 1
ATOM 628 N N . LYS A 1 82 ? 18.426 -6.169 0.742 1.00 82.81 82 LYS A N 1
ATOM 629 C CA . LYS A 1 82 ? 18.409 -6.861 -0.550 1.00 82.81 82 LYS A CA 1
ATOM 630 C C . LYS A 1 82 ? 17.888 -5.918 -1.621 1.00 82.81 82 LYS A C 1
ATOM 632 O O . LYS A 1 82 ? 17.002 -5.113 -1.355 1.00 82.81 82 LYS A O 1
ATOM 637 N N . TYR A 1 83 ? 18.413 -6.037 -2.832 1.00 86.44 83 TYR A N 1
ATOM 638 C CA . TYR A 1 83 ? 17.872 -5.320 -3.978 1.00 86.44 83 TYR A CA 1
ATOM 639 C C . TYR A 1 83 ? 16.901 -6.227 -4.723 1.00 86.44 83 TYR A C 1
ATOM 641 O O . TYR A 1 83 ? 17.198 -7.392 -4.993 1.00 86.44 83 TYR A O 1
ATOM 649 N N . LEU A 1 84 ? 15.730 -5.695 -5.044 1.00 87.56 84 LEU A N 1
ATOM 650 C CA . LEU A 1 84 ? 14.732 -6.372 -5.858 1.00 87.56 84 LEU A CA 1
ATOM 651 C C . LEU A 1 84 ? 14.409 -5.499 -7.060 1.00 87.56 84 LEU A C 1
ATOM 653 O O . LEU A 1 84 ? 14.190 -4.298 -6.909 1.00 87.56 84 LEU A O 1
ATOM 657 N N . LYS A 1 85 ? 14.367 -6.096 -8.248 1.00 89.94 85 LYS A N 1
ATOM 658 C CA . LYS A 1 85 ? 13.945 -5.381 -9.449 1.00 89.94 85 LYS A CA 1
ATOM 659 C C . LYS A 1 85 ? 12.437 -5.463 -9.583 1.00 89.94 85 LYS A C 1
ATOM 661 O O . LYS A 1 85 ? 11.879 -6.561 -9.540 1.00 89.94 85 LYS A O 1
ATOM 666 N N . TYR A 1 86 ? 11.785 -4.324 -9.764 1.00 89.88 86 TYR A N 1
ATOM 667 C CA . TYR A 1 86 ? 10.343 -4.280 -9.955 1.00 89.88 86 TYR A CA 1
ATOM 668 C C . TYR A 1 86 ? 9.971 -4.700 -11.381 1.00 89.88 86 TYR A C 1
ATOM 670 O O . TYR A 1 86 ? 10.469 -4.138 -12.356 1.00 89.88 86 TYR A O 1
ATOM 678 N N . LEU A 1 87 ? 9.089 -5.689 -11.512 1.00 88.00 87 LEU A N 1
ATOM 679 C CA . LEU A 1 87 ? 8.617 -6.207 -12.801 1.00 88.00 87 LEU A CA 1
ATOM 680 C C . LEU A 1 87 ? 7.261 -5.623 -13.225 1.00 88.00 87 LEU A C 1
ATOM 682 O O . LEU A 1 87 ? 6.823 -5.850 -14.350 1.00 88.00 87 LEU A O 1
ATOM 686 N N . GLY A 1 88 ? 6.609 -4.851 -12.350 1.00 80.75 88 GLY A N 1
ATOM 687 C CA . GLY A 1 88 ? 5.232 -4.396 -12.540 1.00 80.75 88 GLY A CA 1
ATOM 688 C C . GLY A 1 88 ? 4.226 -5.271 -11.793 1.00 80.75 88 GLY A C 1
ATOM 689 O O . GLY A 1 88 ? 4.535 -6.389 -11.389 1.00 80.75 88 GLY A O 1
ATOM 690 N N . ASN A 1 89 ? 3.009 -4.758 -11.594 1.00 80.69 89 ASN A N 1
ATOM 691 C CA . ASN A 1 89 ? 1.893 -5.487 -10.972 1.00 80.69 89 ASN A CA 1
ATOM 692 C C . ASN A 1 89 ? 2.239 -6.138 -9.615 1.00 80.69 89 ASN A C 1
ATOM 694 O O . ASN A 1 89 ? 1.815 -7.256 -9.331 1.00 80.69 89 ASN A O 1
ATOM 698 N N . GLY A 1 90 ? 3.055 -5.468 -8.793 1.00 79.19 90 GLY A N 1
ATOM 699 C CA . GLY A 1 90 ? 3.495 -5.997 -7.494 1.00 79.19 90 GLY A CA 1
ATOM 700 C C . GLY A 1 90 ? 4.498 -7.157 -7.567 1.00 79.19 90 GLY A C 1
ATOM 701 O O . GLY A 1 90 ? 4.814 -7.746 -6.536 1.00 79.19 90 GLY A O 1
ATOM 702 N N . GLN A 1 91 ? 5.006 -7.499 -8.754 1.00 84.88 91 GLN A N 1
ATOM 703 C CA . GLN A 1 91 ? 5.994 -8.559 -8.938 1.00 84.88 91 GLN A CA 1
ATOM 704 C C . GLN A 1 91 ? 7.426 -8.028 -8.841 1.00 84.88 91 GLN A C 1
ATOM 706 O O . GLN A 1 91 ? 7.740 -6.932 -9.312 1.00 84.88 91 GLN A O 1
ATOM 711 N N . PHE A 1 92 ? 8.306 -8.850 -8.269 1.00 90.38 92 PHE A N 1
ATOM 712 C CA . PHE A 1 92 ? 9.718 -8.542 -8.071 1.00 90.38 92 PHE A CA 1
ATOM 713 C C . PHE A 1 92 ? 10.596 -9.743 -8.437 1.00 90.38 92 PHE A C 1
ATOM 715 O O . PHE A 1 92 ? 10.257 -10.879 -8.101 1.00 90.38 92 PHE A O 1
ATOM 722 N N . GLU A 1 93 ? 11.749 -9.497 -9.062 1.00 90.44 93 GLU A N 1
ATOM 723 C CA . GLU A 1 93 ? 12.817 -10.497 -9.204 1.00 90.44 93 GLU A CA 1
ATOM 724 C C . GLU A 1 93 ? 13.985 -10.190 -8.263 1.00 90.44 93 GLU A C 1
ATOM 726 O O . GLU A 1 93 ? 14.330 -9.029 -8.019 1.00 90.44 93 GLU A O 1
ATOM 731 N N . LYS A 1 94 ? 14.601 -11.249 -7.717 1.00 82.25 94 LYS A N 1
ATOM 732 C CA . LYS A 1 94 ? 15.827 -11.118 -6.922 1.00 82.25 94 LYS A CA 1
ATOM 733 C C . LYS A 1 94 ? 16.919 -10.524 -7.791 1.00 82.25 94 LYS A C 1
ATOM 735 O O . LYS A 1 94 ? 17.111 -10.960 -8.926 1.00 82.25 94 LYS A O 1
ATOM 740 N N . SER A 1 95 ? 17.664 -9.579 -7.238 1.00 69.50 95 SER A N 1
ATOM 741 C CA . SER A 1 95 ? 18.792 -9.041 -7.964 1.00 69.50 95 SER A CA 1
ATOM 742 C C . SER A 1 95 ? 19.945 -10.047 -8.084 1.00 69.50 95 SER A C 1
ATOM 744 O O . SER A 1 95 ? 20.127 -10.905 -7.210 1.00 69.50 95 SER A O 1
ATOM 746 N N . PRO A 1 96 ? 20.759 -9.953 -9.150 1.00 69.44 96 PRO A N 1
ATOM 747 C CA . PRO A 1 96 ? 22.075 -10.576 -9.166 1.00 69.44 96 PRO A CA 1
ATOM 748 C C . PRO A 1 96 ? 22.898 -10.061 -7.979 1.00 69.44 96 PRO A C 1
ATOM 750 O O . PRO A 1 96 ? 22.759 -8.902 -7.587 1.00 69.44 96 PRO A O 1
ATOM 753 N N . ALA A 1 97 ? 23.801 -10.883 -7.439 1.00 59.28 97 ALA A N 1
ATOM 754 C CA . ALA A 1 97 ? 24.601 -10.554 -6.250 1.00 59.28 97 ALA A CA 1
ATOM 755 C C . ALA A 1 97 ? 25.427 -9.245 -6.349 1.00 59.28 97 ALA A C 1
ATOM 757 O O . ALA A 1 97 ? 25.952 -8.782 -5.342 1.00 59.28 97 ALA A O 1
ATOM 758 N N . SER A 1 98 ? 25.547 -8.644 -7.538 1.00 56.00 98 SER A N 1
ATOM 759 C CA . SER A 1 98 ? 26.372 -7.468 -7.832 1.00 56.00 98 SER A CA 1
ATOM 760 C C . SER A 1 98 ? 25.596 -6.200 -8.214 1.00 56.00 98 SER A C 1
ATOM 762 O O . SER A 1 98 ? 26.202 -5.250 -8.705 1.00 56.00 98 SER A O 1
ATOM 764 N N . SER A 1 99 ? 24.273 -6.151 -8.059 1.00 55.31 99 SER A N 1
ATOM 765 C CA . SER A 1 99 ? 23.491 -4.955 -8.405 1.00 55.31 99 SER A CA 1
ATOM 766 C C . SER A 1 99 ? 23.652 -3.861 -7.338 1.00 55.31 99 SER A C 1
ATOM 768 O O . SER A 1 99 ? 22.817 -3.722 -6.445 1.00 55.31 99 SER A O 1
ATOM 770 N N . GLN A 1 100 ? 24.738 -3.095 -7.403 1.00 50.47 100 GLN A N 1
ATOM 771 C CA . GLN A 1 100 ? 24.817 -1.811 -6.711 1.00 50.47 100 GLN A CA 1
ATOM 772 C C . GLN A 1 100 ? 24.055 -0.770 -7.537 1.00 50.47 100 GLN A C 1
ATOM 774 O O . GLN A 1 100 ? 24.273 -0.651 -8.745 1.00 50.47 100 GLN A O 1
ATOM 779 N N . ALA A 1 101 ? 23.115 -0.075 -6.894 1.00 53.25 101 ALA A N 1
ATOM 780 C CA . ALA A 1 101 ? 22.396 1.042 -7.494 1.00 53.25 101 ALA A CA 1
ATOM 781 C C . ALA A 1 101 ? 23.389 2.144 -7.905 1.00 53.25 101 ALA A C 1
ATOM 783 O O . ALA A 1 101 ? 24.388 2.368 -7.219 1.00 53.25 101 ALA A O 1
ATOM 784 N N . LYS A 1 102 ? 23.125 2.768 -9.053 1.00 43.91 102 LYS A N 1
ATOM 785 C CA . LYS A 1 102 ? 23.916 3.866 -9.615 1.00 43.91 102 LYS A CA 1
ATOM 786 C C . LYS A 1 102 ? 23.582 5.187 -8.930 1.00 43.91 102 LYS A C 1
ATOM 788 O O . LYS A 1 102 ? 22.400 5.351 -8.561 1.00 43.91 102 LYS A O 1
#

Radius of gyration: 23.33 Å; chains: 1; bounding box: 71×50×34 Å

Sequence (102 aa):
MKQLRVLSILLVIFNLAACDRGWSGQRYELVAASDGKVYRIDSQSGTVHYVTAEKMQALNDGLPTLHVGEYYQMADADGNSKYLKYLGNGQFEKSPASSQAK

Foldseek 3Di:
DPVVVVVVVVVVVVVVVPPPPDDPVPLWDWDADPVRWIWIARPVPRWIWTDDPVDTHTPCVDDPDADAQDWDWDADPVRDTFIWGHHDPPDTDGDDPPDDDD